Protein AF-A0A7J8HGF2-F1 (afdb_monomer_lite)

Structure (mmCIF, N/CA/C/O backbone):
data_AF-A0A7J8HGF2-F1
#
_entry.id   AF-A0A7J8HGF2-F1
#
loop_
_atom_site.group_PDB
_atom_site.id
_atom_site.type_symbol
_atom_site.label_atom_id
_atom_site.label_alt_id
_atom_site.label_comp_id
_atom_site.label_asym_id
_atom_site.label_entity_id
_atom_site.label_seq_id
_atom_site.pdbx_PDB_ins_code
_atom_site.Cartn_x
_atom_site.Cartn_y
_atom_site.Cartn_z
_atom_site.occupancy
_atom_site.B_iso_or_equiv
_atom_site.auth_seq_id
_atom_site.auth_comp_id
_atom_site.auth_asym_id
_atom_site.auth_atom_id
_atom_site.pdbx_PDB_model_num
ATOM 1 N N . MET A 1 1 ? -16.034 3.283 3.642 1.00 62.38 1 MET A N 1
ATOM 2 C CA . MET A 1 1 ? -15.088 4.380 3.924 1.00 62.38 1 MET A CA 1
ATOM 3 C C . MET A 1 1 ? -14.010 4.336 2.856 1.00 62.38 1 MET A C 1
ATOM 5 O O . MET A 1 1 ? -13.448 3.280 2.612 1.00 62.38 1 MET A O 1
ATOM 9 N N . TRP A 1 2 ? -13.748 5.446 2.178 1.00 62.12 2 TRP A N 1
ATOM 10 C CA . TRP A 1 2 ? -12.727 5.499 1.131 1.00 62.12 2 TRP A CA 1
ATOM 11 C C . TRP A 1 2 ? -11.507 6.229 1.690 1.00 62.12 2 TRP A C 1
ATOM 13 O O . TRP A 1 2 ? -11.664 7.287 2.299 1.00 62.12 2 TRP A O 1
ATOM 23 N N . ARG A 1 3 ? -10.305 5.668 1.527 1.00 69.12 3 ARG A N 1
ATOM 24 C CA . ARG A 1 3 ? -9.046 6.371 1.799 1.00 69.12 3 ARG A CA 1
ATOM 25 C C . ARG A 1 3 ? -8.289 6.525 0.489 1.00 69.12 3 ARG A C 1
ATOM 27 O O . ARG A 1 3 ? -7.850 5.543 -0.100 1.00 69.12 3 ARG A O 1
ATOM 34 N N . LYS A 1 4 ? -8.140 7.769 0.045 1.00 70.19 4 LYS A N 1
ATOM 35 C CA . LYS A 1 4 ? -7.216 8.146 -1.024 1.00 70.19 4 LYS A CA 1
ATOM 36 C C . LYS A 1 4 ? -6.092 8.950 -0.394 1.00 70.19 4 LYS A C 1
ATOM 38 O O . LYS A 1 4 ? -6.361 9.849 0.400 1.00 70.19 4 LYS A O 1
ATOM 43 N N . GLY A 1 5 ? -4.857 8.594 -0.709 1.00 69.31 5 GLY A N 1
ATOM 44 C CA . GLY A 1 5 ? -3.678 9.288 -0.214 1.00 69.31 5 GLY A CA 1
ATOM 45 C C . GLY A 1 5 ? -2.633 9.379 -1.308 1.00 69.31 5 GLY A C 1
ATOM 46 O O . GLY A 1 5 ? -2.405 8.412 -2.036 1.00 69.31 5 GLY A O 1
ATOM 47 N N . LEU A 1 6 ? -1.997 10.543 -1.415 1.00 62.88 6 LEU A N 1
ATOM 48 C CA . LEU A 1 6 ? -0.782 10.679 -2.203 1.00 62.88 6 LEU A CA 1
ATOM 49 C C . LEU A 1 6 ? 0.288 9.809 -1.527 1.00 62.88 6 LEU A C 1
ATOM 51 O O . LEU A 1 6 ? 0.667 10.070 -0.384 1.00 62.88 6 LEU A O 1
ATOM 55 N N . GLY A 1 7 ? 0.686 8.720 -2.182 1.00 66.94 7 GLY A N 1
ATOM 56 C CA . GLY A 1 7 ? 1.574 7.722 -1.611 1.00 66.94 7 GLY A CA 1
ATOM 57 C C . GLY A 1 7 ? 2.977 7.890 -2.165 1.00 66.94 7 GLY A C 1
ATOM 58 O O . GLY A 1 7 ? 3.212 7.702 -3.351 1.00 66.94 7 GLY A O 1
ATOM 59 N N . LEU A 1 8 ? 3.949 8.205 -1.316 1.00 67.94 8 LEU A N 1
ATOM 60 C CA . LEU A 1 8 ? 5.340 8.065 -1.741 1.00 67.94 8 LEU A CA 1
ATOM 61 C C . LEU A 1 8 ? 5.657 6.569 -1.764 1.00 67.94 8 LEU A C 1
ATOM 63 O O . LEU A 1 8 ? 5.614 5.906 -0.725 1.00 67.94 8 LEU A O 1
ATOM 67 N N . LEU A 1 9 ? 5.879 6.055 -2.972 1.00 77.44 9 LEU A N 1
ATOM 68 C CA . LEU A 1 9 ? 6.169 4.658 -3.252 1.00 77.44 9 LEU A CA 1
ATOM 69 C C . LEU A 1 9 ? 7.657 4.490 -3.533 1.00 77.44 9 LEU A C 1
ATOM 71 O O . LEU A 1 9 ? 8.253 5.230 -4.311 1.00 77.44 9 LEU A O 1
ATOM 75 N N . VAL A 1 10 ? 8.243 3.490 -2.896 1.00 84.56 10 VAL A N 1
ATOM 76 C CA . VAL A 1 10 ? 9.626 3.080 -3.093 1.00 84.56 10 VAL A CA 1
ATOM 77 C C . VAL A 1 10 ? 9.619 1.660 -3.632 1.00 84.56 10 VAL A C 1
ATOM 79 O O . VAL A 1 10 ? 9.099 0.763 -2.969 1.00 84.56 10 VAL A O 1
ATOM 82 N N . VAL A 1 11 ? 10.217 1.446 -4.803 1.00 84.75 11 VAL A N 1
ATOM 83 C CA . VAL A 1 11 ? 10.404 0.095 -5.352 1.00 84.75 11 VAL A CA 1
ATOM 84 C C . VAL A 1 11 ? 11.474 -0.637 -4.549 1.00 84.75 11 VAL A C 1
ATOM 86 O O . VAL A 1 11 ? 12.553 -0.087 -4.306 1.00 84.75 11 VAL A O 1
ATOM 89 N N . ILE A 1 12 ? 11.152 -1.857 -4.125 1.00 86.69 12 ILE A N 1
ATOM 90 C CA . ILE A 1 12 ? 12.118 -2.813 -3.576 1.00 86.69 12 ILE A CA 1
ATOM 91 C C . ILE A 1 12 ? 12.483 -3.803 -4.672 1.00 86.69 12 ILE A C 1
ATOM 93 O O . ILE A 1 12 ? 13.643 -3.870 -5.058 1.00 86.69 12 ILE A O 1
ATOM 97 N N . ASP A 1 13 ? 11.464 -4.451 -5.235 1.00 88.06 13 ASP A N 1
ATOM 98 C CA . ASP A 1 13 ? 11.585 -5.401 -6.335 1.00 88.06 13 ASP A CA 1
ATOM 99 C C . ASP A 1 13 ? 10.444 -5.189 -7.33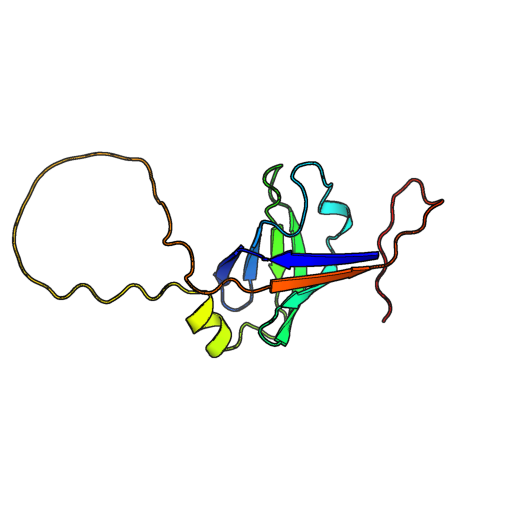3 1.00 88.06 13 ASP A C 1
ATOM 101 O O . ASP A 1 13 ? 9.530 -4.392 -7.116 1.00 88.06 13 ASP A O 1
ATOM 105 N N . ASP A 1 14 ? 10.431 -6.004 -8.381 1.00 88.44 14 ASP A N 1
ATOM 106 C CA . ASP A 1 14 ? 9.386 -6.029 -9.404 1.00 88.44 14 ASP A CA 1
ATOM 107 C C . ASP A 1 14 ? 7.976 -6.311 -8.865 1.00 88.44 14 ASP A C 1
ATOM 109 O O . ASP A 1 14 ? 6.998 -5.944 -9.510 1.00 88.44 14 ASP A O 1
ATOM 113 N N . TYR A 1 15 ? 7.870 -6.922 -7.685 1.00 91.38 15 TYR A N 1
ATOM 114 C CA . TYR A 1 15 ? 6.605 -7.294 -7.045 1.00 91.38 15 TYR A CA 1
ATOM 115 C C . TYR A 1 15 ? 6.382 -6.583 -5.708 1.00 91.38 15 TYR A C 1
ATOM 117 O O . TYR A 1 15 ? 5.295 -6.662 -5.148 1.00 91.38 15 TYR A O 1
ATOM 125 N N . ASN A 1 16 ? 7.391 -5.894 -5.168 1.00 91.56 16 ASN A N 1
ATOM 126 C CA . ASN A 1 16 ? 7.350 -5.347 -3.815 1.00 91.56 16 ASN A CA 1
ATOM 127 C C . ASN A 1 16 ? 7.599 -3.841 -3.830 1.00 91.56 16 ASN A C 1
ATOM 129 O O . ASN A 1 16 ? 8.650 -3.376 -4.278 1.00 91.56 16 ASN A O 1
ATOM 133 N N . VAL A 1 17 ? 6.673 -3.082 -3.245 1.00 90.69 17 VAL A N 1
ATOM 134 C CA . VAL A 1 17 ? 6.824 -1.635 -3.045 1.00 90.69 17 VAL A CA 1
ATOM 135 C C . VAL A 1 17 ? 6.535 -1.244 -1.600 1.00 90.69 17 VAL A C 1
ATOM 137 O O . VAL A 1 17 ? 5.722 -1.866 -0.918 1.00 90.69 17 VAL A O 1
ATOM 140 N N . ILE A 1 18 ? 7.195 -0.193 -1.122 1.00 89.69 18 ILE A N 1
ATOM 141 C CA . ILE A 1 18 ? 6.920 0.412 0.184 1.00 89.69 18 ILE A CA 1
ATOM 142 C C . ILE A 1 18 ? 6.152 1.708 -0.031 1.00 89.69 18 ILE A C 1
ATOM 144 O O . ILE A 1 18 ? 6.659 2.621 -0.678 1.00 89.69 18 ILE A O 1
ATOM 148 N N . GLY A 1 19 ? 4.958 1.800 0.550 1.00 88.62 19 GLY A N 1
ATOM 149 C CA . GLY A 1 19 ? 4.158 3.019 0.588 1.00 88.62 19 GLY A CA 1
ATOM 150 C C . GLY A 1 19 ? 4.293 3.773 1.905 1.00 88.62 19 GLY A C 1
ATOM 151 O O . GLY A 1 19 ? 4.469 3.179 2.969 1.00 88.62 19 GLY A O 1
ATOM 152 N N . ARG A 1 20 ? 4.172 5.102 1.842 1.00 87.06 20 ARG A N 1
ATOM 153 C CA . ARG A 1 20 ? 3.962 5.990 3.001 1.00 87.06 20 ARG A CA 1
ATOM 154 C C . ARG A 1 20 ? 2.798 6.945 2.733 1.00 87.06 20 ARG A C 1
ATOM 156 O O . ARG A 1 20 ? 2.380 7.098 1.592 1.00 87.06 20 ARG A O 1
ATOM 163 N N . SER A 1 21 ? 2.306 7.625 3.768 1.00 82.81 21 SER A N 1
ATOM 164 C CA . SER A 1 21 ? 1.321 8.722 3.652 1.00 82.81 21 SER A CA 1
ATOM 165 C C . SER A 1 21 ? -0.119 8.335 3.245 1.00 82.81 21 SER A C 1
ATOM 167 O O . SER A 1 21 ? -0.951 9.213 3.026 1.00 82.81 21 SER A O 1
ATOM 169 N N . LEU A 1 22 ? -0.465 7.040 3.211 1.00 86.69 22 LEU A N 1
ATOM 170 C CA . LEU A 1 22 ? -1.865 6.582 3.097 1.00 86.69 22 LEU A CA 1
ATOM 171 C C . LEU A 1 22 ? -2.564 6.483 4.468 1.00 86.69 22 LEU A C 1
ATOM 173 O O . LEU A 1 22 ? -3.768 6.721 4.602 1.00 86.69 22 LEU A O 1
ATOM 177 N N . PHE A 1 23 ? -1.792 6.138 5.498 1.00 86.44 23 PHE A N 1
ATOM 178 C CA . PHE A 1 23 ? -2.247 5.979 6.874 1.00 86.44 23 PHE A CA 1
ATOM 179 C C . PHE A 1 23 ? -1.663 7.086 7.755 1.00 86.44 23 PHE A C 1
ATOM 181 O O . PHE A 1 23 ? -0.525 7.513 7.558 1.00 86.44 23 PHE A O 1
ATOM 188 N N . LYS A 1 24 ? -2.432 7.547 8.749 1.00 85.12 24 LYS A N 1
ATOM 189 C CA . LYS A 1 24 ? -1.895 8.441 9.786 1.00 85.12 24 LYS A CA 1
ATOM 190 C C . LYS A 1 24 ? -0.931 7.648 10.674 1.00 85.12 24 LYS A C 1
ATOM 192 O O . LYS A 1 24 ? -1.130 6.448 10.844 1.00 85.12 24 LYS A O 1
ATOM 197 N N . LYS A 1 25 ? 0.050 8.312 11.295 1.00 83.75 25 LYS A N 1
ATOM 198 C CA . LYS A 1 25 ? 1.048 7.670 12.183 1.00 83.75 25 LYS A CA 1
ATOM 199 C C . LYS A 1 25 ? 0.418 6.840 13.314 1.00 83.75 25 LYS A C 1
ATOM 201 O O . LYS A 1 25 ? 0.917 5.782 13.657 1.00 83.75 25 LYS A O 1
ATOM 206 N N . GLU A 1 26 ? -0.719 7.293 13.833 1.00 85.38 26 GLU A N 1
ATOM 207 C CA . GLU A 1 26 ? -1.506 6.633 14.889 1.00 85.38 26 GLU A CA 1
ATOM 208 C C . GLU A 1 26 ? -2.377 5.457 14.403 1.00 85.38 26 GLU A C 1
ATOM 210 O O . GLU A 1 26 ? -3.057 4.804 15.192 1.00 85.38 26 GLU A O 1
ATOM 215 N N . THR A 1 27 ? -2.438 5.204 13.093 1.00 86.38 27 THR A N 1
ATOM 216 C CA . THR A 1 27 ? -3.319 4.167 12.546 1.00 86.38 27 THR A CA 1
ATOM 217 C C . THR A 1 27 ? -2.684 2.795 12.722 1.00 86.38 27 THR A C 1
ATOM 219 O O . THR A 1 27 ? -1.569 2.570 12.263 1.00 86.38 27 THR A O 1
ATOM 222 N N . ASN A 1 28 ? -3.422 1.844 13.299 1.00 87.62 28 ASN A N 1
ATOM 223 C CA . ASN A 1 28 ? -3.016 0.442 13.289 1.00 87.62 28 ASN A CA 1
ATOM 224 C C . ASN A 1 28 ? -3.153 -0.130 11.865 1.00 87.62 28 ASN A C 1
ATOM 226 O O . ASN A 1 28 ? -4.236 -0.550 11.455 1.00 87.62 28 ASN A O 1
ATOM 230 N N . ILE A 1 29 ? -2.057 -0.100 11.104 1.00 89.75 29 ILE A N 1
ATOM 231 C CA . ILE A 1 29 ? -2.004 -0.559 9.708 1.00 89.75 29 ILE A CA 1
ATOM 232 C C . ILE A 1 29 ? -2.198 -2.076 9.609 1.00 89.75 29 ILE A C 1
ATOM 234 O O . ILE A 1 29 ? -2.680 -2.556 8.588 1.00 89.75 29 ILE A O 1
ATOM 238 N N . GLN A 1 30 ? -1.906 -2.830 10.674 1.00 88.12 30 GLN A N 1
ATOM 239 C CA . GLN A 1 30 ? -2.066 -4.285 10.693 1.00 88.12 30 GLN A CA 1
ATOM 240 C C . GLN A 1 30 ? -3.506 -4.716 10.368 1.00 88.12 30 GLN A C 1
ATOM 242 O O . GLN A 1 30 ? -3.709 -5.744 9.735 1.00 88.12 30 GLN A O 1
ATOM 247 N N . LEU A 1 31 ? -4.500 -3.884 10.709 1.00 89.38 31 LEU A N 1
ATOM 248 C CA . LEU A 1 31 ? -5.919 -4.103 10.385 1.00 89.38 31 LEU A CA 1
ATOM 249 C C . LEU A 1 31 ? -6.237 -4.037 8.881 1.00 89.38 31 LEU A C 1
ATOM 251 O O . LEU A 1 31 ? -7.344 -4.374 8.470 1.00 89.38 31 LEU A O 1
ATOM 255 N N . PHE A 1 32 ? -5.302 -3.540 8.073 1.00 90.25 32 PHE A N 1
ATOM 256 C CA . PHE A 1 32 ? -5.437 -3.387 6.627 1.00 90.25 32 PHE A CA 1
ATOM 257 C C . PHE A 1 32 ? -4.555 -4.371 5.849 1.00 90.25 32 PHE A C 1
ATOM 259 O O . PHE A 1 32 ? -4.588 -4.362 4.621 1.00 90.25 32 PHE A O 1
ATOM 266 N N . VAL A 1 33 ? -3.774 -5.212 6.536 1.00 92.38 33 VAL A N 1
ATOM 267 C CA . VAL A 1 33 ? -3.000 -6.288 5.902 1.00 92.38 33 VAL A CA 1
ATOM 268 C C . VAL A 1 33 ? -3.962 -7.269 5.226 1.00 92.38 33 VAL A C 1
ATOM 270 O O . VAL A 1 33 ? -5.023 -7.583 5.760 1.00 92.38 33 VAL A O 1
ATOM 273 N N . GLY A 1 34 ? -3.616 -7.708 4.017 1.00 92.56 34 GLY A N 1
ATOM 274 C CA . GLY A 1 34 ? -4.458 -8.541 3.158 1.00 92.56 34 GLY A CA 1
ATOM 275 C C . GLY A 1 34 ? -5.465 -7.766 2.302 1.00 92.56 34 GLY A C 1
ATOM 276 O O . GLY A 1 34 ? -6.075 -8.354 1.411 1.00 92.56 34 GLY A O 1
ATOM 277 N N . LEU A 1 35 ? -5.629 -6.452 2.506 1.00 92.56 35 LEU A N 1
ATOM 278 C CA . LEU A 1 35 ? -6.520 -5.645 1.671 1.00 92.56 35 LEU A CA 1
ATOM 279 C C . LEU A 1 35 ? -5.846 -5.202 0.370 1.00 92.56 35 LEU A C 1
ATOM 281 O O . LEU A 1 35 ? -4.663 -4.856 0.333 1.00 92.56 35 LEU A O 1
ATOM 285 N N . LYS A 1 36 ? -6.649 -5.149 -0.692 1.00 93.00 36 LYS A N 1
ATOM 286 C CA . LYS A 1 36 ? -6.272 -4.695 -2.029 1.00 93.00 36 LYS A CA 1
ATOM 287 C C . LYS A 1 36 ? -6.141 -3.172 -2.079 1.00 93.00 36 LYS A C 1
ATOM 289 O O . LYS A 1 36 ? -7.029 -2.443 -1.633 1.00 93.00 36 LYS A O 1
ATOM 294 N N . VAL A 1 37 ? -5.069 -2.683 -2.682 1.00 91.88 37 VAL A N 1
ATOM 295 C CA . VAL A 1 37 ? -4.782 -1.264 -2.910 1.00 91.88 37 VAL A CA 1
ATOM 296 C C . VAL A 1 37 ? -4.613 -1.042 -4.404 1.00 91.88 37 VAL A C 1
ATOM 298 O O . VAL A 1 37 ? -3.918 -1.800 -5.071 1.00 91.88 37 VAL A O 1
ATOM 301 N N . HIS A 1 38 ? -5.228 0.017 -4.919 1.00 91.06 38 HIS A N 1
ATOM 302 C CA . HIS A 1 38 ? -5.063 0.429 -6.309 1.00 91.06 38 HIS A CA 1
ATOM 303 C C . HIS A 1 38 ? -4.004 1.520 -6.403 1.00 91.06 38 HIS A C 1
ATOM 305 O O . HIS A 1 38 ? -4.052 2.505 -5.654 1.00 91.06 38 HIS A O 1
ATOM 311 N N . LEU A 1 39 ? -3.071 1.348 -7.333 1.00 89.75 39 LEU A N 1
ATOM 312 C CA . LEU A 1 39 ? -2.099 2.365 -7.706 1.00 89.75 39 LEU A CA 1
ATOM 313 C C . LEU A 1 39 ? -2.686 3.222 -8.836 1.00 89.75 39 LEU A C 1
ATOM 315 O O . LEU A 1 39 ? -3.436 2.730 -9.678 1.00 89.75 39 LEU A O 1
ATOM 319 N N . SER A 1 40 ? -2.339 4.511 -8.890 1.00 87.25 40 SER A N 1
ATOM 320 C CA . SER A 1 40 ? -2.781 5.402 -9.980 1.00 87.25 40 SER A CA 1
ATOM 321 C C . SER A 1 40 ? -2.253 5.001 -11.357 1.00 87.25 40 SER A C 1
ATOM 323 O O . SER A 1 40 ? -2.774 5.456 -12.367 1.00 87.25 40 SER A O 1
ATOM 325 N N . THR A 1 41 ? -1.225 4.164 -11.387 1.00 85.94 41 THR A N 1
ATOM 326 C CA . THR A 1 41 ? -0.630 3.554 -12.576 1.00 85.94 41 THR A CA 1
ATOM 327 C C . THR A 1 41 ? -1.420 2.345 -13.098 1.00 85.94 41 THR A C 1
ATOM 329 O O . THR A 1 41 ? -1.129 1.848 -14.179 1.00 85.94 41 THR A O 1
ATOM 332 N N . GLY A 1 42 ? -2.462 1.908 -12.381 1.00 88.00 42 GLY A N 1
ATOM 333 C CA . GLY A 1 42 ? -3.377 0.849 -12.811 1.00 88.00 42 GLY A CA 1
ATOM 334 C C . GLY A 1 42 ? -3.100 -0.523 -12.198 1.00 88.00 42 GLY A C 1
ATOM 335 O O . GLY A 1 42 ? -3.915 -1.429 -12.367 1.00 88.00 42 GLY A O 1
ATOM 336 N N . GLU A 1 43 ? -2.008 -0.697 -11.448 1.00 91.06 43 GLU A N 1
ATOM 337 C CA . GLU A 1 43 ? -1.744 -1.960 -10.764 1.00 91.06 43 GLU A CA 1
ATOM 338 C C . GLU A 1 43 ? -2.630 -2.159 -9.533 1.00 91.06 43 GLU A C 1
ATOM 340 O O . GLU A 1 43 ? -3.003 -1.225 -8.810 1.00 91.06 43 GLU A O 1
ATOM 345 N N . LEU A 1 44 ? -2.893 -3.435 -9.262 1.00 92.31 44 LEU A N 1
ATOM 346 C CA . LEU A 1 44 ? -3.559 -3.897 -8.060 1.00 92.31 44 LEU A CA 1
ATOM 347 C C . LEU A 1 44 ? -2.531 -4.569 -7.153 1.00 92.31 44 LEU A C 1
ATOM 349 O O . LEU A 1 44 ? -1.943 -5.591 -7.502 1.00 92.31 44 LEU A O 1
ATOM 353 N N . GLY A 1 45 ? -2.320 -3.973 -5.985 1.00 93.00 45 GLY A N 1
ATOM 354 C CA . GLY A 1 45 ? -1.465 -4.504 -4.934 1.00 93.00 45 GLY A CA 1
ATOM 355 C C . GLY A 1 45 ? -2.264 -5.008 -3.737 1.00 93.00 45 GLY A C 1
ATOM 356 O O . GLY A 1 45 ? -3.454 -4.737 -3.605 1.00 93.00 45 GLY A O 1
ATOM 357 N N . ILE A 1 46 ? -1.598 -5.721 -2.839 1.00 94.44 46 ILE A N 1
ATOM 358 C CA . ILE A 1 46 ? -2.121 -6.236 -1.573 1.00 94.44 46 ILE A CA 1
ATOM 359 C C . ILE A 1 46 ? -1.187 -5.759 -0.466 1.00 94.44 46 ILE A C 1
ATOM 361 O O . ILE A 1 46 ? 0.030 -5.874 -0.598 1.00 94.44 46 ILE A O 1
ATOM 365 N N . ILE A 1 47 ? -1.730 -5.210 0.621 1.00 94.00 47 ILE A N 1
ATOM 366 C CA . ILE A 1 47 ? -0.913 -4.824 1.779 1.00 94.00 47 ILE A CA 1
ATOM 367 C C . ILE A 1 47 ? -0.377 -6.099 2.432 1.00 94.00 47 ILE A C 1
ATOM 369 O O . ILE A 1 47 ? -1.147 -6.897 2.955 1.00 94.00 47 ILE A O 1
ATOM 373 N N . ASP A 1 48 ? 0.938 -6.271 2.401 1.00 94.88 48 ASP A N 1
ATOM 374 C CA . ASP A 1 48 ? 1.627 -7.462 2.903 1.00 94.88 48 ASP A CA 1
ATOM 375 C C . ASP A 1 48 ? 1.977 -7.308 4.389 1.00 94.88 48 ASP A C 1
ATOM 377 O O . ASP A 1 48 ? 1.738 -8.190 5.208 1.00 94.88 48 ASP A O 1
ATOM 381 N N . SER A 1 49 ? 2.505 -6.142 4.770 1.00 93.56 49 SER A N 1
ATOM 382 C CA . SER A 1 49 ? 2.925 -5.875 6.148 1.00 93.56 49 SER A CA 1
ATOM 383 C C . SER A 1 49 ? 2.999 -4.381 6.464 1.00 93.56 49 SER A C 1
ATOM 385 O O . SER A 1 49 ? 2.958 -3.527 5.575 1.00 93.56 49 SER A O 1
ATOM 387 N N . SER A 1 50 ? 3.104 -4.048 7.752 1.00 91.38 50 SER A N 1
ATOM 388 C CA . SER A 1 50 ? 3.286 -2.678 8.240 1.00 91.38 50 SER A CA 1
ATOM 389 C C . SER A 1 50 ? 4.672 -2.477 8.865 1.00 91.38 50 SER A C 1
ATOM 391 O O . SER A 1 50 ? 5.246 -3.407 9.425 1.00 91.38 50 SER A O 1
ATOM 393 N N . PHE A 1 51 ? 5.224 -1.262 8.762 1.00 84.62 51 PHE A N 1
ATOM 394 C CA . PHE A 1 51 ? 6.552 -0.915 9.281 1.00 84.62 51 PHE A CA 1
ATOM 3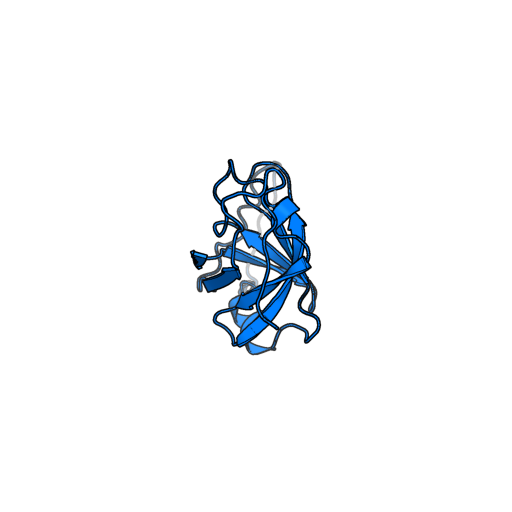95 C C . PHE A 1 51 ? 6.476 0.173 10.365 1.00 84.62 51 PHE A C 1
ATOM 397 O O . PHE A 1 51 ? 6.443 1.379 10.079 1.00 84.62 51 PHE A O 1
ATOM 404 N N . GLY A 1 52 ? 6.533 -0.263 11.627 1.00 78.81 52 GLY A N 1
ATOM 405 C CA . GLY A 1 52 ? 6.633 0.601 12.807 1.00 78.81 52 GLY A CA 1
ATOM 406 C C . GLY A 1 52 ? 5.519 1.654 12.909 1.00 78.81 52 GLY A C 1
ATOM 407 O O . GLY A 1 52 ? 4.420 1.481 12.393 1.00 78.81 52 GLY A O 1
ATOM 408 N N . GLN A 1 53 ? 5.819 2.783 13.559 1.00 76.88 53 GLN A N 1
ATOM 409 C CA . GLN A 1 53 ? 4.871 3.894 13.785 1.00 76.88 53 GLN A CA 1
ATOM 410 C C . GLN A 1 53 ? 4.964 5.009 12.727 1.00 76.88 53 GLN A C 1
ATOM 412 O O . GLN A 1 53 ? 4.374 6.082 12.850 1.00 76.88 53 GLN A O 1
ATOM 417 N N . SER A 1 54 ? 5.739 4.781 11.666 1.00 76.62 54 SER A N 1
ATOM 418 C CA . SER A 1 54 ? 6.050 5.809 10.664 1.00 76.62 54 SER A CA 1
ATOM 419 C C . SER A 1 54 ? 4.982 5.965 9.577 1.00 76.62 54 SER A C 1
ATOM 421 O O . SER A 1 54 ? 5.122 6.810 8.694 1.00 76.62 54 SER A O 1
ATOM 423 N N . GLY A 1 55 ? 3.916 5.159 9.615 1.00 83.50 55 GLY A N 1
ATOM 424 C CA . GLY A 1 55 ? 2.910 5.137 8.554 1.00 83.50 55 GLY A CA 1
ATOM 425 C C . GLY A 1 55 ? 3.378 4.428 7.274 1.00 83.50 55 GLY A C 1
ATOM 426 O O . GLY A 1 55 ? 2.731 4.573 6.235 1.00 83.50 55 GLY A O 1
ATOM 427 N N . LYS A 1 56 ? 4.516 3.718 7.327 1.00 89.94 56 LYS A N 1
ATOM 428 C CA . LYS A 1 56 ? 5.083 2.948 6.213 1.00 89.94 56 LYS A CA 1
ATOM 429 C C . LYS A 1 56 ? 4.497 1.539 6.181 1.00 89.94 56 LYS A C 1
ATOM 431 O O . LYS A 1 56 ? 4.228 0.948 7.226 1.00 89.94 56 LYS A O 1
ATOM 436 N N . PHE A 1 57 ? 4.326 0.991 4.988 1.00 92.69 57 PHE A N 1
ATOM 437 C CA . PHE A 1 57 ? 3.769 -0.345 4.788 1.00 92.69 57 PHE A CA 1
ATOM 438 C C . PHE A 1 57 ? 4.262 -0.954 3.480 1.00 92.69 57 PHE A C 1
ATOM 440 O O . PHE A 1 57 ? 4.623 -0.233 2.549 1.00 92.69 57 PHE A O 1
ATOM 447 N N . LYS A 1 58 ? 4.292 -2.283 3.425 1.00 93.50 58 LYS A N 1
ATOM 448 C CA . LYS A 1 58 ? 4.680 -3.058 2.250 1.00 93.50 58 LYS A CA 1
ATOM 449 C C . LYS A 1 58 ? 3.445 -3.432 1.444 1.00 93.50 58 LYS A C 1
ATOM 451 O O . LYS A 1 58 ? 2.431 -3.839 2.009 1.00 93.50 58 LYS A O 1
ATOM 456 N N . ILE A 1 59 ? 3.554 -3.326 0.128 1.00 93.62 59 ILE A N 1
ATOM 457 C CA . ILE A 1 59 ? 2.543 -3.762 -0.827 1.00 93.62 59 ILE A CA 1
ATOM 458 C C . ILE A 1 59 ? 3.187 -4.801 -1.744 1.00 93.62 59 ILE A C 1
ATOM 460 O O . ILE A 1 59 ? 4.248 -4.548 -2.318 1.00 93.62 59 ILE A O 1
ATOM 464 N N . ASN A 1 60 ? 2.533 -5.949 -1.874 1.00 94.69 60 ASN A N 1
ATOM 465 C CA . ASN A 1 60 ? 2.840 -6.975 -2.859 1.00 94.69 60 ASN A CA 1
ATOM 466 C C . ASN A 1 60 ? 1.936 -6.775 -4.082 1.00 94.69 60 ASN A C 1
ATOM 468 O O . ASN A 1 60 ? 0.718 -6.686 -3.943 1.00 94.69 60 ASN A O 1
ATOM 472 N N . ILE A 1 61 ? 2.519 -6.689 -5.270 1.00 93.62 61 ILE A N 1
ATOM 473 C CA . ILE A 1 61 ? 1.816 -6.562 -6.542 1.00 93.62 61 ILE A CA 1
ATOM 474 C C . ILE A 1 61 ? 1.918 -7.915 -7.249 1.00 93.62 61 ILE A C 1
ATOM 476 O O . ILE A 1 61 ? 2.914 -8.159 -7.927 1.00 93.62 61 ILE A O 1
ATOM 480 N N . PRO A 1 62 ? 0.915 -8.804 -7.127 1.00 91.25 62 PRO A N 1
ATOM 481 C CA . PRO A 1 62 ? 0.992 -10.151 -7.694 1.00 91.25 62 PRO A CA 1
ATOM 482 C C . PRO A 1 62 ? 1.117 -10.153 -9.225 1.00 91.25 62 PRO A C 1
ATOM 484 O O . PRO A 1 62 ? 1.700 -11.072 -9.787 1.00 91.25 62 PRO A O 1
ATOM 487 N N . GLY A 1 63 ? 0.610 -9.113 -9.899 1.00 89.00 63 GLY A N 1
ATOM 488 C CA . GLY A 1 63 ? 0.770 -8.922 -11.346 1.00 89.00 63 GLY A CA 1
ATOM 489 C C . GLY A 1 63 ? 2.117 -8.324 -11.772 1.00 89.00 63 GLY A C 1
ATOM 490 O O . GLY A 1 63 ? 2.346 -8.154 -12.966 1.00 89.00 63 GLY A O 1
ATOM 491 N N . GLY A 1 64 ? 2.992 -7.996 -10.818 1.00 89.94 64 GLY A N 1
ATOM 492 C CA . GLY A 1 64 ? 4.225 -7.252 -11.056 1.00 89.94 64 GLY A CA 1
ATOM 493 C C . GLY A 1 64 ? 3.994 -5.778 -11.407 1.00 89.94 64 GLY A C 1
ATOM 494 O O . GLY A 1 64 ? 2.907 -5.347 -11.792 1.00 89.94 64 GLY A O 1
ATOM 495 N N . LEU A 1 65 ? 5.046 -4.978 -11.253 1.00 88.38 65 LEU A N 1
ATOM 496 C CA . LEU A 1 65 ? 5.078 -3.588 -11.692 1.00 88.38 65 LEU A CA 1
ATOM 497 C C . LEU A 1 65 ? 5.240 -3.505 -13.206 1.00 88.38 65 LEU A C 1
ATOM 499 O O . LEU A 1 65 ? 6.156 -4.108 -13.779 1.00 88.38 65 LEU A O 1
ATOM 503 N N . SER A 1 66 ? 4.422 -2.669 -13.843 1.00 86.62 66 SER A N 1
ATOM 504 C CA . SER A 1 66 ? 4.596 -2.358 -15.258 1.00 86.62 66 SER A CA 1
ATOM 505 C C . SER A 1 66 ? 5.932 -1.631 -15.513 1.00 86.62 66 SER A C 1
ATOM 507 O O . SER A 1 66 ? 6.454 -0.935 -14.632 1.00 86.62 66 SER A O 1
ATOM 509 N N . PRO A 1 67 ? 6.515 -1.742 -16.722 1.00 83.19 67 PRO A N 1
ATOM 510 C CA . PRO A 1 67 ? 7.734 -1.012 -17.077 1.00 83.19 67 PRO A CA 1
ATOM 511 C C . PRO A 1 67 ? 7.581 0.509 -16.942 1.00 83.19 67 PRO A C 1
ATOM 513 O O . PRO A 1 67 ? 8.553 1.203 -16.643 1.00 83.19 67 PRO A O 1
ATOM 516 N N . GLU A 1 68 ? 6.369 1.026 -17.155 1.00 82.25 68 GLU A N 1
ATOM 517 C CA . GLU A 1 68 ? 6.037 2.439 -16.964 1.00 82.25 68 GLU A CA 1
ATOM 518 C C . GLU A 1 68 ? 6.107 2.817 -15.486 1.00 82.25 68 GLU A C 1
ATOM 520 O O . GLU A 1 68 ? 6.845 3.735 -15.129 1.00 82.25 68 GLU A O 1
ATOM 525 N N . SER A 1 69 ? 5.468 2.041 -14.610 1.00 83.31 69 SER A N 1
ATOM 526 C CA . SER A 1 69 ? 5.543 2.249 -13.162 1.00 83.31 69 SER A CA 1
ATOM 527 C C . SER A 1 69 ? 6.958 2.159 -12.628 1.00 83.31 69 SER A C 1
ATOM 529 O O . SER A 1 69 ? 7.344 2.971 -11.793 1.00 83.31 69 SER A O 1
ATOM 531 N N . LYS A 1 70 ? 7.781 1.240 -13.143 1.00 81.81 70 LYS A N 1
ATOM 532 C CA . LYS A 1 70 ? 9.203 1.197 -12.783 1.00 81.81 70 LYS A CA 1
ATOM 533 C C . LYS A 1 70 ? 9.903 2.496 -13.180 1.00 81.81 70 LYS A C 1
ATOM 535 O O . LYS A 1 70 ? 10.590 3.076 -12.352 1.00 81.81 70 LYS A O 1
ATOM 540 N N . LYS A 1 71 ? 9.708 3.027 -14.389 1.00 80.25 71 LYS A N 1
ATOM 541 C CA . LYS A 1 71 ? 10.334 4.308 -14.788 1.00 80.25 71 LYS A CA 1
ATOM 542 C C . LYS A 1 71 ? 9.912 5.486 -13.904 1.00 80.25 71 LYS A C 1
ATOM 544 O O . LYS A 1 71 ? 10.716 6.387 -13.689 1.00 80.25 71 LYS A O 1
ATOM 549 N N . ILE A 1 72 ? 8.676 5.468 -13.409 1.00 78.88 72 ILE A N 1
ATOM 550 C CA . ILE A 1 72 ? 8.112 6.508 -12.540 1.00 78.88 72 ILE A CA 1
ATOM 551 C C . ILE A 1 72 ? 8.637 6.369 -11.100 1.00 78.88 72 ILE A C 1
ATOM 553 O O . ILE A 1 72 ? 8.987 7.359 -10.461 1.00 78.88 72 ILE A O 1
ATOM 557 N N . LEU A 1 73 ? 8.699 5.135 -10.589 1.00 76.38 73 LEU A N 1
ATOM 558 C CA . LEU A 1 73 ? 8.989 4.825 -9.187 1.00 76.38 73 LEU A CA 1
ATOM 559 C C . LEU A 1 73 ? 10.473 4.582 -8.887 1.00 76.38 73 LEU A C 1
ATOM 561 O O . LEU A 1 73 ? 10.903 4.750 -7.745 1.00 76.38 73 LEU A O 1
ATOM 565 N N . THR A 1 74 ? 11.266 4.181 -9.883 1.00 68.56 74 THR A N 1
ATOM 566 C CA . THR A 1 74 ? 12.727 4.172 -9.765 1.00 68.56 74 THR A CA 1
ATOM 567 C C . THR A 1 74 ? 13.219 5.557 -10.167 1.00 68.56 74 THR A C 1
ATOM 569 O O . THR A 1 74 ? 13.135 5.898 -11.349 1.00 68.56 74 THR A O 1
ATOM 572 N N . PRO A 1 75 ? 13.744 6.377 -9.240 1.00 57.41 75 PRO A N 1
ATOM 573 C CA . PRO A 1 75 ? 14.375 7.623 -9.632 1.00 57.41 75 PRO A CA 1
ATOM 574 C C . PRO A 1 75 ? 15.528 7.265 -10.565 1.00 57.41 75 PRO A C 1
ATOM 576 O O . PRO A 1 75 ? 16.448 6.539 -10.183 1.00 57.41 75 PRO A O 1
ATOM 579 N N . ALA A 1 76 ? 15.451 7.730 -11.812 1.00 47.47 76 ALA A N 1
ATOM 580 C CA . ALA A 1 76 ? 16.539 7.586 -12.756 1.00 47.47 76 ALA A CA 1
ATOM 581 C C . ALA A 1 76 ? 17.790 8.190 -12.109 1.00 47.47 76 ALA A C 1
ATOM 583 O O . ALA A 1 76 ? 17.905 9.409 -11.971 1.00 47.47 76 ALA A O 1
ATOM 584 N N . LEU A 1 77 ? 18.728 7.331 -11.704 1.00 48.16 77 LEU A N 1
ATOM 585 C CA . LEU A 1 77 ? 20.106 7.719 -11.458 1.00 48.16 77 LEU A CA 1
ATOM 586 C C . LEU A 1 77 ? 20.603 8.303 -12.779 1.00 48.16 77 LEU A C 1
ATOM 588 O O . LEU A 1 77 ? 21.025 7.571 -13.675 1.00 48.16 77 LEU A O 1
ATOM 592 N N . LYS A 1 78 ? 20.471 9.624 -12.950 1.00 43.44 78 LYS A N 1
ATOM 593 C CA . LYS A 1 78 ? 21.043 10.321 -14.094 1.00 43.44 78 LYS A CA 1
ATOM 594 C C . LYS A 1 78 ? 22.529 9.990 -14.101 1.00 43.44 78 LYS A C 1
ATOM 596 O O . LYS A 1 78 ? 23.281 10.362 -13.203 1.00 43.44 78 LYS A O 1
ATOM 601 N N . LYS A 1 79 ? 22.900 9.218 -15.118 1.00 41.31 79 LYS A N 1
ATOM 602 C CA . LYS A 1 79 ? 24.245 8.821 -15.510 1.00 41.31 79 LYS A CA 1
ATOM 603 C C . LYS A 1 79 ? 25.191 10.014 -15.363 1.00 41.31 79 LYS A C 1
ATOM 605 O O . LYS A 1 79 ? 25.149 10.951 -16.153 1.00 41.31 79 LYS A O 1
ATOM 610 N N . ARG A 1 80 ? 26.020 9.964 -14.318 1.00 40.00 80 ARG A N 1
ATOM 611 C CA . ARG A 1 80 ? 27.144 10.868 -14.057 1.00 40.00 80 ARG A CA 1
ATOM 612 C C . ARG A 1 80 ? 28.065 10.818 -15.283 1.00 40.00 80 ARG A C 1
ATOM 614 O O . ARG A 1 80 ? 28.701 9.795 -15.536 1.00 40.00 80 ARG A O 1
ATOM 621 N N . SER A 1 81 ? 28.106 11.886 -16.073 1.00 41.62 81 SER A N 1
ATOM 622 C CA . SER A 1 81 ? 29.150 12.093 -17.077 1.00 41.62 81 SER A CA 1
ATOM 623 C C . SER A 1 81 ? 30.487 12.266 -16.351 1.00 41.62 81 SER A C 1
ATOM 625 O O . SER A 1 81 ? 30.618 13.118 -15.474 1.00 41.62 81 SER A O 1
ATOM 627 N N . ARG A 1 82 ? 31.464 11.415 -16.673 1.00 47.09 82 ARG A N 1
ATOM 628 C CA . ARG A 1 82 ? 32.834 11.463 -16.145 1.00 47.09 82 ARG A CA 1
ATOM 629 C C . ARG A 1 82 ? 33.553 12.750 -16.570 1.00 47.09 82 ARG A C 1
ATOM 631 O O . ARG A 1 82 ? 33.761 12.944 -17.759 1.00 47.09 82 ARG A O 1
ATOM 638 N N . ALA A 1 83 ? 34.001 13.526 -15.587 1.00 39.09 83 ALA A N 1
ATOM 639 C CA . ALA A 1 83 ? 35.246 14.312 -15.508 1.00 39.09 83 ALA A CA 1
ATOM 640 C C . ALA A 1 83 ? 35.177 15.061 -14.159 1.00 39.09 83 ALA A C 1
ATOM 642 O O . ALA A 1 83 ? 34.116 15.559 -13.823 1.00 39.09 83 ALA A O 1
ATOM 643 N N . SER A 1 84 ? 36.170 15.204 -13.289 1.00 39.06 84 SER A N 1
ATOM 644 C CA . SER A 1 84 ? 37.579 14.841 -13.225 1.00 39.06 84 SER A CA 1
ATOM 645 C C . SER A 1 84 ? 37.999 15.082 -11.756 1.00 39.06 84 SER A C 1
ATOM 647 O O . SER A 1 84 ? 37.600 16.092 -11.190 1.00 39.06 84 SER A O 1
ATOM 649 N N . ARG A 1 85 ? 38.789 14.160 -11.183 1.00 41.75 85 ARG A N 1
ATOM 650 C CA . ARG A 1 85 ? 39.854 14.356 -10.167 1.00 41.75 85 ARG A CA 1
ATOM 651 C C . ARG A 1 85 ? 39.535 15.101 -8.848 1.00 41.75 85 ARG A C 1
ATOM 653 O O . ARG A 1 85 ? 39.361 16.311 -8.841 1.00 41.75 85 ARG A O 1
ATOM 660 N N . GLY A 1 86 ? 39.644 14.399 -7.714 1.00 32.72 86 GLY A N 1
ATOM 661 C CA . GLY A 1 86 ? 39.763 15.029 -6.390 1.00 32.72 86 GLY A CA 1
ATOM 662 C C . GLY A 1 86 ? 39.521 14.067 -5.227 1.00 32.72 86 GLY A C 1
ATOM 663 O O . GLY A 1 86 ? 38.437 13.516 -5.101 1.00 32.72 86 GLY A O 1
ATOM 664 N N . GLU A 1 87 ? 40.554 13.852 -4.425 1.00 39.84 87 GLU A N 1
ATOM 665 C CA . GLU A 1 87 ? 40.654 12.944 -3.280 1.00 39.84 87 GLU A CA 1
ATOM 666 C C . GLU A 1 87 ? 40.129 13.591 -1.974 1.00 39.84 87 GLU A C 1
ATOM 668 O O . GLU A 1 87 ? 40.060 14.814 -1.879 1.00 39.84 87 GLU A O 1
ATOM 673 N N . VAL A 1 88 ? 39.899 12.748 -0.954 1.00 36.41 88 VAL A N 1
ATOM 674 C CA . VAL A 1 88 ? 39.848 13.021 0.506 1.00 36.41 88 VAL A CA 1
ATOM 675 C C . VAL A 1 88 ? 38.467 13.188 1.201 1.00 36.41 88 VAL A C 1
ATOM 677 O O . VAL A 1 88 ? 37.649 14.027 0.849 1.00 36.41 88 VAL A O 1
ATOM 680 N N . ALA A 1 89 ? 38.336 12.411 2.296 1.00 35.69 89 ALA A N 1
ATOM 681 C CA . ALA A 1 89 ? 37.537 12.563 3.534 1.00 35.69 89 ALA A CA 1
ATOM 682 C C . ALA A 1 89 ? 36.049 12.129 3.624 1.00 35.69 89 ALA A C 1
ATOM 684 O O . ALA A 1 89 ? 35.136 12.814 3.189 1.00 35.69 89 ALA A O 1
ATOM 685 N N . LYS A 1 90 ? 35.847 11.009 4.349 1.00 38.88 90 LYS A N 1
ATOM 686 C CA . LYS A 1 90 ? 35.048 10.858 5.595 1.00 38.88 90 LYS A CA 1
ATOM 687 C C . LYS A 1 90 ? 33.751 11.691 5.730 1.00 38.88 90 LYS A C 1
ATOM 689 O O . LYS A 1 90 ? 33.840 12.880 5.998 1.00 38.88 90 LYS A O 1
A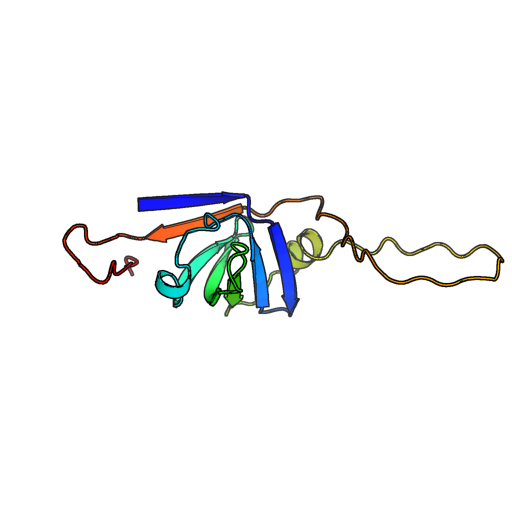TOM 694 N N . GLN A 1 91 ? 32.589 11.027 5.762 1.00 35.59 91 GLN A N 1
ATOM 695 C CA . GLN A 1 91 ? 31.673 10.927 6.925 1.00 35.59 91 GLN A CA 1
ATOM 696 C C . GLN A 1 91 ? 30.301 10.352 6.533 1.00 35.59 91 GLN A C 1
ATOM 698 O O . GLN A 1 91 ? 29.853 10.471 5.396 1.00 35.59 91 GLN A O 1
ATOM 703 N N . GLU A 1 92 ? 29.716 9.651 7.500 1.00 47.50 92 GLU A N 1
ATOM 704 C CA . GLU A 1 92 ? 28.41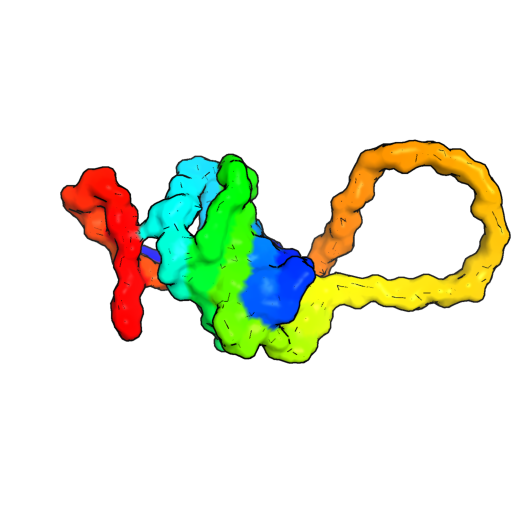8 8.982 7.487 1.00 47.50 92 GLU A CA 1
ATOM 705 C C . GLU A 1 92 ? 27.237 9.973 7.525 1.00 47.50 92 GLU A C 1
ATOM 707 O O . GLU A 1 92 ? 27.416 11.164 7.748 1.00 47.50 92 GLU A O 1
ATOM 712 N N . GLU A 1 93 ? 26.034 9.407 7.381 1.00 42.66 93 GLU A N 1
ATOM 713 C CA . GLU A 1 93 ? 24.697 9.998 7.541 1.00 42.66 93 GLU A CA 1
ATOM 714 C C . GLU A 1 93 ? 24.112 10.825 6.386 1.00 42.66 93 GLU A C 1
ATOM 716 O O . GLU A 1 93 ? 24.686 11.774 5.866 1.00 42.66 93 GLU A O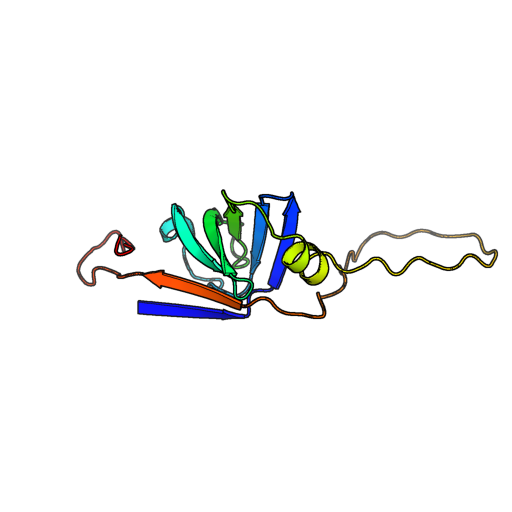 1
ATOM 721 N N . GLY A 1 94 ? 22.881 10.446 6.022 1.00 37.06 94 GLY A N 1
ATOM 722 C CA . GLY A 1 94 ? 22.031 11.189 5.097 1.00 37.06 94 GLY A CA 1
ATOM 723 C C . GLY A 1 94 ? 21.884 10.563 3.713 1.00 37.06 94 GLY A C 1
ATOM 724 O O . GLY A 1 94 ? 22.099 11.233 2.708 1.00 37.06 94 GLY A O 1
ATOM 725 N N . VAL A 1 95 ? 21.448 9.298 3.614 1.00 40.56 95 VAL A N 1
ATOM 726 C CA . VAL A 1 95 ? 20.836 8.810 2.361 1.00 40.56 95 VAL A CA 1
ATOM 727 C C . VAL A 1 95 ? 19.452 9.455 2.230 1.00 40.56 95 VAL A C 1
ATOM 729 O O . VAL A 1 95 ? 18.416 8.809 2.400 1.00 40.56 95 VAL A O 1
ATOM 732 N N . GLU A 1 96 ? 19.422 10.756 1.943 1.00 44.81 96 GLU A N 1
ATOM 733 C CA . GLU A 1 96 ? 18.250 11.407 1.372 1.00 44.81 96 GLU A CA 1
ATOM 734 C C . GLU A 1 96 ? 18.125 10.915 -0.065 1.00 44.81 96 GLU A C 1
ATOM 736 O O . GLU A 1 96 ? 18.693 11.430 -1.028 1.00 44.81 96 GLU A O 1
ATOM 741 N N . ARG A 1 97 ? 17.425 9.787 -0.172 1.00 55.06 97 ARG A N 1
ATOM 742 C CA . ARG A 1 97 ? 16.985 9.199 -1.429 1.00 55.06 97 ARG A CA 1
ATOM 743 C C . ARG A 1 97 ? 16.258 10.301 -2.216 1.00 55.06 97 ARG A C 1
ATOM 745 O O . ARG A 1 97 ? 15.380 10.932 -1.630 1.00 55.06 97 ARG A O 1
ATOM 752 N N . PRO A 1 98 ? 16.589 10.539 -3.499 1.00 43.59 98 PRO A N 1
ATOM 753 C CA . PRO A 1 98 ? 15.937 11.585 -4.277 1.00 43.59 98 PRO A CA 1
ATOM 754 C C . PRO A 1 98 ? 14.426 11.347 -4.256 1.00 43.59 98 PRO A C 1
ATOM 756 O O . PRO A 1 98 ? 13.965 10.265 -4.632 1.00 43.59 98 PRO A O 1
ATOM 759 N N . GLU A 1 99 ? 13.679 12.331 -3.746 1.00 48.28 99 GLU A N 1
ATOM 760 C CA . GLU A 1 99 ? 12.216 12.317 -3.726 1.00 48.28 99 GLU A CA 1
ATOM 761 C C . GLU A 1 99 ? 11.737 12.057 -5.169 1.00 48.28 99 GLU A C 1
ATOM 763 O O . GLU A 1 99 ? 12.151 12.774 -6.087 1.00 48.28 99 GLU A O 1
ATOM 768 N N . PRO A 1 100 ? 10.946 10.998 -5.423 1.00 50.62 100 PRO A N 1
ATOM 769 C CA . PRO A 1 100 ? 10.500 10.688 -6.771 1.00 50.62 100 PRO A CA 1
ATOM 770 C C . PRO A 1 100 ? 9.657 11.854 -7.293 1.00 50.62 100 PRO A C 1
ATOM 772 O O . PRO A 1 100 ? 8.667 12.249 -6.681 1.00 50.62 100 PRO A O 1
ATOM 775 N N . THR A 1 101 ? 10.056 12.400 -8.441 1.00 50.94 101 THR A N 1
ATOM 776 C CA . THR A 1 101 ? 9.444 13.562 -9.108 1.00 50.94 101 THR A CA 1
ATOM 777 C C . THR A 1 101 ? 7.998 13.332 -9.552 1.00 50.94 101 THR A C 1
ATOM 779 O O . THR A 1 101 ? 7.320 14.277 -9.947 1.00 50.94 101 THR A O 1
ATOM 782 N N . GLN A 1 102 ? 7.506 12.094 -9.485 1.00 59.19 102 GLN A N 1
ATOM 783 C CA . GLN A 1 102 ? 6.111 11.747 -9.715 1.00 59.19 102 GLN A CA 1
ATOM 784 C C . GLN A 1 102 ? 5.575 10.943 -8.536 1.00 59.19 102 GLN A C 1
ATOM 786 O O . GLN A 1 102 ? 5.973 9.807 -8.278 1.00 59.19 102 GLN A O 1
ATOM 791 N N . HIS A 1 103 ? 4.643 11.555 -7.812 1.00 69.25 103 HIS A N 1
ATOM 792 C CA . HIS A 1 103 ? 3.934 10.897 -6.730 1.00 69.25 103 HIS A CA 1
ATOM 793 C C . HIS A 1 103 ? 2.852 9.979 -7.307 1.00 69.25 103 HIS A C 1
ATOM 795 O O . HIS A 1 103 ? 1.933 10.438 -7.985 1.00 69.25 103 HIS A O 1
ATOM 801 N N . VAL A 1 104 ? 2.930 8.683 -7.011 1.00 80.88 104 VAL A N 1
ATOM 802 C CA . VAL A 1 104 ? 1.865 7.731 -7.344 1.00 80.88 104 VAL A CA 1
ATOM 803 C C . VAL A 1 104 ? 0.787 7.802 -6.264 1.00 80.88 104 VAL A C 1
ATOM 805 O O . VAL A 1 104 ? 1.062 7.797 -5.067 1.00 80.88 104 VAL A O 1
ATOM 808 N N . THR A 1 105 ? -0.477 7.895 -6.664 1.00 85.06 105 THR A N 1
ATOM 809 C CA . THR A 1 105 ? -1.575 7.924 -5.690 1.00 85.06 105 THR A CA 1
ATOM 810 C C . THR A 1 105 ? -1.973 6.504 -5.323 1.00 85.06 105 THR A C 1
ATOM 812 O O . THR A 1 105 ? -2.140 5.656 -6.198 1.00 85.06 105 THR A O 1
ATOM 815 N N . LEU A 1 106 ? -2.171 6.260 -4.028 1.00 88.06 106 LEU A N 1
ATOM 816 C CA . LEU A 1 106 ? -2.697 5.004 -3.514 1.00 88.06 106 LEU A CA 1
ATOM 817 C C . LEU A 1 106 ? -4.160 5.183 -3.117 1.00 88.06 106 LEU A C 1
ATOM 819 O O . LEU A 1 106 ? -4.525 6.105 -2.381 1.00 88.06 106 LEU A O 1
ATOM 823 N N . SER A 1 107 ? -5.003 4.275 -3.600 1.00 88.69 107 SER A N 1
ATOM 824 C CA . SER A 1 107 ? -6.426 4.235 -3.276 1.00 88.69 107 SER A CA 1
ATOM 825 C C . SER A 1 107 ? -6.772 2.923 -2.587 1.00 88.69 107 SER A C 1
ATOM 827 O O . SER A 1 107 ? -6.620 1.843 -3.157 1.00 88.69 107 SER A O 1
ATOM 829 N N . LEU A 1 108 ? -7.272 3.030 -1.359 1.00 89.94 108 LEU A N 1
ATOM 830 C CA . LEU A 1 108 ? -7.745 1.912 -0.558 1.00 89.94 108 LEU A CA 1
ATOM 831 C C . LEU A 1 108 ? -9.226 2.109 -0.230 1.00 89.94 108 LEU A C 1
ATOM 833 O O . LEU A 1 108 ? -9.630 3.046 0.467 1.00 89.94 108 LEU A O 1
ATOM 837 N N . SER A 1 109 ? -10.034 1.181 -0.718 1.00 87.44 109 SER A N 1
ATOM 838 C CA . SER A 1 109 ? -11.481 1.164 -0.518 1.00 87.44 109 SER A CA 1
ATOM 839 C C . SER A 1 109 ? -11.817 0.052 0.456 1.00 87.44 109 SER A C 1
ATOM 841 O O . SER A 1 109 ? -11.405 -1.075 0.222 1.00 87.44 109 SER A O 1
ATOM 843 N N . PHE A 1 110 ? -12.534 0.337 1.541 1.00 88.94 110 PHE A N 1
ATOM 844 C CA . PHE A 1 110 ? -12.954 -0.688 2.500 1.00 88.94 110 PHE A CA 1
ATOM 845 C C . PHE A 1 110 ? -14.241 -0.276 3.222 1.00 88.94 110 PHE A C 1
ATOM 847 O O . PHE A 1 110 ? -14.596 0.902 3.336 1.00 88.94 110 PHE A O 1
ATOM 854 N N . LYS A 1 111 ? -14.971 -1.250 3.745 1.00 87.75 111 LYS A N 1
ATOM 855 C CA . LYS A 1 111 ? -16.054 -1.034 4.703 1.00 87.75 111 LYS A CA 1
ATOM 856 C C . LYS A 1 111 ? -15.531 -1.393 6.087 1.00 87.75 111 LYS A C 1
ATOM 858 O O . LYS A 1 111 ? -14.738 -2.314 6.233 1.00 87.75 111 LYS A O 1
ATOM 863 N N . ARG A 1 112 ? -15.958 -0.629 7.086 1.00 84.31 112 ARG A N 1
ATOM 864 C CA . ARG A 1 112 ? -15.667 -0.891 8.494 1.00 84.31 112 ARG A CA 1
ATOM 865 C C . ARG A 1 112 ? -16.992 -1.137 9.187 1.00 84.31 112 ARG A C 1
ATOM 867 O O . ARG A 1 112 ? -17.873 -0.282 9.086 1.00 84.31 112 ARG A O 1
ATOM 874 N N . TYR A 1 113 ? -17.121 -2.258 9.881 1.00 82.00 113 TYR A N 1
ATOM 875 C CA . TYR A 1 113 ? -18.280 -2.493 10.732 1.00 82.00 113 TYR A CA 1
ATOM 876 C C . TYR A 1 113 ? -18.211 -1.560 11.943 1.00 82.00 113 TYR A C 1
ATOM 878 O O . TYR A 1 113 ? -17.194 -1.479 12.626 1.00 82.00 113 TYR A O 1
ATOM 886 N N . VAL A 1 114 ? -19.272 -0.782 12.159 1.00 75.25 114 VAL A N 1
ATOM 887 C CA . VAL A 1 114 ? -19.289 0.288 13.174 1.00 75.25 114 VAL A CA 1
ATOM 888 C C . VAL A 1 114 ? -19.435 -0.280 14.589 1.00 75.25 114 VAL A C 1
ATOM 890 O O . VAL A 1 114 ? -18.917 0.305 15.532 1.00 75.25 114 VAL A O 1
ATOM 893 N N . PHE A 1 115 ? -20.078 -1.441 14.715 1.00 76.81 115 PHE A N 1
ATOM 894 C CA . PHE A 1 115 ? -20.350 -2.118 15.987 1.00 7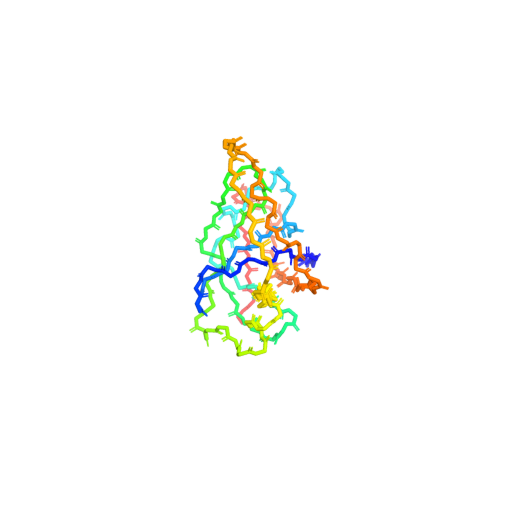6.81 115 PHE A CA 1
ATOM 895 C C . PHE A 1 115 ? -19.333 -3.208 16.339 1.00 76.81 115 PHE A C 1
ATOM 897 O O . PHE A 1 115 ? -19.479 -3.890 17.347 1.00 76.81 115 PHE A O 1
ATOM 904 N N . ASP A 1 116 ? -18.308 -3.385 15.511 1.00 80.56 116 ASP A N 1
ATOM 905 C CA . ASP A 1 116 ? -17.315 -4.432 15.688 1.00 80.56 116 ASP A CA 1
ATOM 906 C C . ASP A 1 116 ? -16.133 -3.930 16.525 1.00 80.56 116 ASP A C 1
ATOM 908 O O . ASP A 1 116 ? -15.388 -3.028 16.120 1.00 80.56 116 ASP A O 1
ATOM 912 N N . THR A 1 117 ? -15.952 -4.536 17.697 1.00 79.12 117 THR A N 1
ATOM 913 C CA . THR A 1 117 ? -14.873 -4.231 18.646 1.00 79.12 117 THR A CA 1
ATOM 914 C C . THR A 1 117 ? -13.486 -4.502 18.062 1.00 79.12 117 THR A C 1
ATOM 916 O O . THR A 1 117 ? -12.530 -3.804 18.403 1.00 79.12 117 THR A O 1
ATOM 919 N N . HIS A 1 118 ? -13.377 -5.444 17.122 1.00 78.38 118 HIS A N 1
ATOM 920 C CA . HIS A 1 118 ? -12.132 -5.817 16.453 1.00 78.38 118 HIS A CA 1
ATOM 921 C C . HIS A 1 118 ? -11.811 -4.923 15.247 1.00 78.38 118 HIS A C 1
ATOM 923 O O . HIS A 1 118 ? -10.748 -5.059 14.641 1.00 78.38 118 HIS A O 1
ATOM 929 N N . LYS A 1 119 ? -12.690 -3.958 14.920 1.00 80.38 119 LYS A N 1
ATOM 930 C CA . LYS A 1 119 ? -12.507 -2.983 13.831 1.00 80.38 119 LYS A CA 1
ATOM 931 C C . LYS A 1 119 ? -12.209 -3.651 12.485 1.00 80.38 119 LYS A C 1
ATOM 933 O O . LYS A 1 119 ? -11.402 -3.122 11.714 1.00 80.38 119 LYS A O 1
ATOM 938 N N . HIS A 1 120 ? -12.862 -4.779 12.195 1.00 81.25 120 HIS A N 1
ATOM 939 C CA . HIS A 1 120 ? -12.652 -5.494 10.943 1.00 81.25 120 HIS A CA 1
ATOM 940 C C . HIS A 1 120 ? -12.914 -4.587 9.736 1.00 81.25 120 HIS A C 1
ATOM 942 O O . HIS A 1 120 ? -13.912 -3.855 9.655 1.00 81.25 120 HIS A O 1
ATOM 948 N N . MET A 1 121 ? -11.979 -4.653 8.793 1.00 87.69 121 MET A N 1
ATOM 949 C CA . MET A 1 121 ? -12.036 -3.964 7.516 1.00 87.69 121 MET A CA 1
ATOM 950 C C . MET A 1 121 ? -12.329 -5.003 6.442 1.00 87.69 121 MET A C 1
ATOM 952 O O . MET A 1 121 ? -11.617 -5.995 6.334 1.00 87.69 121 MET A O 1
ATOM 956 N N . VAL A 1 122 ? -13.367 -4.779 5.641 1.00 86.56 122 VAL A N 1
ATOM 957 C CA . VAL A 1 122 ? -13.754 -5.699 4.566 1.00 86.56 122 VAL A CA 1
ATOM 958 C C . VAL A 1 122 ? -13.768 -4.993 3.222 1.00 86.56 122 VAL A C 1
ATOM 960 O O . VAL A 1 122 ? -14.120 -3.814 3.117 1.00 86.56 122 VAL A O 1
ATOM 963 N N . GLN A 1 123 ? -13.400 -5.723 2.179 1.00 86.38 123 GLN A N 1
ATOM 964 C CA . GLN A 1 123 ? -13.544 -5.294 0.795 1.00 86.38 123 GLN A CA 1
ATOM 965 C C . GLN A 1 123 ? -14.652 -6.093 0.132 1.00 86.38 123 GLN A C 1
ATOM 967 O O . GLN A 1 123 ? -14.786 -7.289 0.374 1.00 86.38 123 GLN A O 1
ATOM 972 N N . SER A 1 124 ? -15.468 -5.413 -0.670 1.00 75.25 124 SER A N 1
ATOM 973 C CA . SER A 1 124 ? -16.395 -6.105 -1.561 1.00 75.25 124 SER A CA 1
ATOM 974 C C . SER A 1 124 ? -15.577 -6.929 -2.574 1.00 75.25 124 SER A C 1
ATOM 976 O O . SER A 1 124 ? -14.524 -6.426 -2.982 1.00 75.25 124 SER A O 1
ATOM 978 N N . PRO A 1 125 ? -16.020 -8.145 -2.945 1.00 59.75 125 PRO A N 1
ATOM 979 C CA . PRO A 1 125 ? -15.376 -8.966 -3.971 1.00 59.75 125 PRO A CA 1
ATOM 980 C C . PRO A 1 125 ? -15.157 -8.224 -5.290 1.00 59.75 125 PRO A C 1
ATOM 982 O O . PRO A 1 125 ? -16.049 -7.423 -5.660 1.00 59.75 125 PRO A O 1
#

Radius of gyration: 18.02 Å; chains: 1; bounding box: 61×25×36 Å

Organism: Molossus molossus (NCBI:txid27622)

Secondary structure (DSSP, 8-state):
-EEEEEEEEEESSSSEEEEESSS-TTS-GGGGTT-EEEETTS-EEEEEEEETTTTEEEEE-TT---HHHHHHHS----------------------PPPPSSPEEEEEE-EE-TT-TT--EE---

InterPro domains:
  IPR049394 Selenocysteine-specific elongation factor, C-terminal RIFT domain [PF21131] (11-119)

Sequence (125 aa):
MWRKGLGLLVVIDDYNVIGRSLFKKETNIQLFVGLKVHLSTGELGIIDSSFGQSGKFKINIPGGLSPESKKILTPALKKRSRASRGEVAKQEEGVERPEPTQHVTLSLSFKRYVFDTHKHMVQSP

pLDDT: mean 75.31, std 18.68, range [32.72, 94.88]

Foldseek 3Di:
DKFKFQWLWADPDQFKIKTAGSDQLPDPCVLQAQFWKAKQVGFIWGFHAADHSRRMTMTTGVVTDDPVRCPQRPPPPPPDDDDDDDDDDDDDDDPPPPRRPDGIMMIGDWDFDPPDPVRHTHDDD